Protein AF-A0A9W5TY08-F1 (afdb_monomer_lite)

Organism: NCBI:txid1827502

Foldseek 3Di:
DDPVVVVVVVVVVPPPPDDDDDDDDDPDDDDPPPPPLVVLLVLLVVLLVVLVVVLVVPDPDDDDPQFAFLPLLLVQLVCLLVQVCVLLVVCVVSSLDDPVLSVVCSVCSNVLSVVSVVLRRVPPCSLVVLLVCQLVVCCVPPVDDNSSSNSSSSSSSSSSSVSSVVVD

Structure (mmCIF, N/CA/C/O backbone):
data_AF-A0A9W5TY08-F1
#
_entry.id   AF-A0A9W5TY08-F1
#
loop_
_atom_site.group_PDB
_atom_site.id
_atom_site.type_symbol
_atom_site.label_atom_id
_atom_site.label_alt_id
_atom_site.label_comp_id
_atom_site.label_asym_id
_atom_site.label_entity_id
_atom_site.label_seq_id
_atom_site.pdbx_PDB_ins_code
_atom_site.Cartn_x
_atom_site.Cartn_y
_atom_site.Cartn_z
_atom_site.occupancy
_atom_site.B_iso_or_equiv
_atom_site.auth_seq_id
_atom_site.auth_comp_id
_atom_site.auth_asym_id
_atom_site.auth_atom_id
_atom_site.pdbx_PDB_model_num
ATOM 1 N N . MET A 1 1 ? 14.846 -27.048 -16.207 1.00 46.25 1 MET A N 1
ATOM 2 C CA . MET A 1 1 ? 15.366 -26.270 -15.062 1.00 46.25 1 MET A CA 1
ATOM 3 C C . MET A 1 1 ? 14.308 -25.274 -14.577 1.00 46.25 1 MET A C 1
ATOM 5 O O . MET A 1 1 ? 14.022 -24.318 -15.268 1.00 46.25 1 MET A O 1
ATOM 9 N N . ASN A 1 2 ? 13.603 -25.427 -13.464 1.00 43.66 2 ASN A N 1
ATOM 10 C CA . ASN A 1 2 ? 13.200 -26.618 -12.731 1.00 43.66 2 ASN A CA 1
ATOM 11 C C . ASN A 1 2 ? 11.960 -26.212 -11.913 1.00 43.66 2 ASN A C 1
ATOM 13 O O . ASN A 1 2 ? 12.042 -25.313 -11.079 1.00 43.66 2 ASN A O 1
ATOM 17 N N . LYS A 1 3 ? 10.818 -26.890 -12.116 1.00 48.59 3 LYS A N 1
ATOM 18 C CA . LYS A 1 3 ? 9.589 -26.745 -11.295 1.00 48.59 3 LYS A CA 1
ATOM 19 C C . LYS A 1 3 ? 9.849 -26.965 -9.792 1.00 48.59 3 LYS A C 1
ATOM 21 O O . LYS A 1 3 ? 9.040 -26.578 -8.957 1.00 48.59 3 LYS A O 1
ATOM 26 N N . ILE A 1 4 ? 11.003 -27.544 -9.475 1.00 52.41 4 ILE A N 1
ATOM 27 C CA . ILE A 1 4 ? 11.543 -27.788 -8.143 1.00 52.41 4 ILE A CA 1
ATOM 28 C C . ILE A 1 4 ? 11.886 -26.470 -7.419 1.00 52.41 4 ILE A C 1
ATOM 30 O O . ILE A 1 4 ? 11.569 -26.342 -6.242 1.00 52.41 4 ILE A O 1
ATOM 34 N N . LEU A 1 5 ? 12.392 -25.438 -8.110 1.00 47.28 5 LEU A N 1
ATOM 35 C CA . LEU A 1 5 ? 12.759 -24.162 -7.468 1.00 47.28 5 LEU A CA 1
ATOM 36 C C . LEU A 1 5 ? 11.533 -23.403 -6.920 1.00 47.28 5 LEU A C 1
ATOM 38 O O . LEU A 1 5 ? 11.601 -22.769 -5.871 1.00 47.28 5 LEU A O 1
ATOM 42 N N . LYS A 1 6 ? 10.373 -23.537 -7.583 1.00 45.62 6 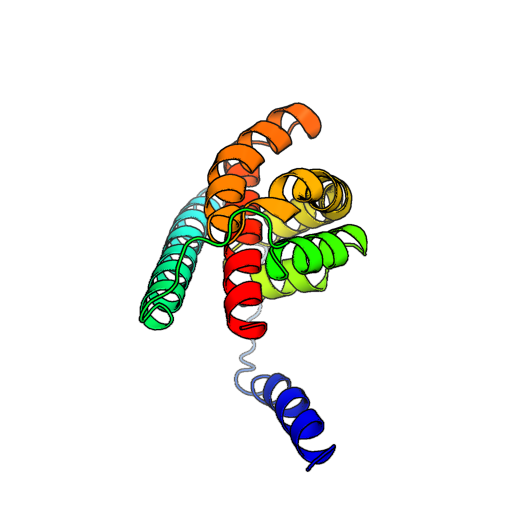LYS A N 1
ATOM 43 C CA . LYS A 1 6 ? 9.109 -22.926 -7.131 1.00 45.62 6 LYS A CA 1
ATOM 44 C C . LYS A 1 6 ? 8.568 -23.548 -5.837 1.00 45.62 6 LYS A C 1
ATOM 46 O O . LYS A 1 6 ? 7.852 -22.868 -5.110 1.00 45.62 6 LYS A O 1
ATOM 51 N N . LYS A 1 7 ? 8.906 -24.808 -5.530 1.00 44.50 7 LYS A N 1
ATOM 52 C CA . LYS A 1 7 ? 8.470 -25.474 -4.289 1.00 44.50 7 LYS A CA 1
ATOM 53 C C . LYS A 1 7 ? 9.294 -25.040 -3.071 1.00 44.50 7 LYS A C 1
ATOM 55 O O . LYS A 1 7 ? 8.741 -24.949 -1.978 1.00 44.50 7 LYS A O 1
ATOM 60 N N . TYR A 1 8 ? 10.569 -24.691 -3.252 1.00 43.12 8 TYR A N 1
ATOM 61 C CA . TYR A 1 8 ? 11.428 -24.269 -2.138 1.00 43.12 8 TYR A CA 1
ATOM 62 C C . TYR A 1 8 ? 11.128 -22.850 -1.639 1.00 43.12 8 TYR A C 1
ATOM 64 O O . TYR A 1 8 ? 11.100 -22.633 -0.431 1.00 43.12 8 TYR A O 1
ATOM 72 N N . VAL A 1 9 ? 10.776 -21.915 -2.529 1.00 45.81 9 VAL A N 1
ATOM 73 C CA . VAL A 1 9 ? 10.358 -20.557 -2.120 1.00 45.81 9 VAL A CA 1
ATOM 74 C C . VAL A 1 9 ? 9.036 -20.583 -1.339 1.00 45.81 9 VAL A C 1
ATOM 76 O O . VAL A 1 9 ? 8.843 -19.795 -0.419 1.00 45.81 9 VAL A O 1
ATOM 79 N N . LEU A 1 10 ? 8.142 -21.528 -1.652 1.00 38.53 10 LEU A N 1
ATOM 80 C CA . LEU A 1 10 ? 6.862 -21.664 -0.954 1.00 38.53 10 LEU A CA 1
ATOM 81 C C . LEU A 1 10 ? 7.000 -22.339 0.423 1.00 38.53 10 LEU A C 1
ATOM 83 O O . LEU A 1 10 ? 6.190 -22.087 1.306 1.00 38.53 10 LEU A O 1
ATOM 87 N N . THR A 1 11 ? 8.041 -23.152 0.626 1.00 42.81 11 THR A N 1
ATOM 88 C CA . THR A 1 11 ? 8.269 -23.872 1.893 1.00 42.81 11 THR A CA 1
ATOM 89 C C . THR A 1 11 ? 9.014 -23.011 2.923 1.00 42.81 11 THR A C 1
ATOM 91 O O . THR A 1 11 ? 8.819 -23.183 4.124 1.00 42.81 11 THR A O 1
ATOM 94 N N . PHE A 1 12 ? 9.794 -22.016 2.486 1.00 41.69 12 PHE A N 1
ATOM 95 C CA . PHE A 1 12 ? 10.497 -21.110 3.405 1.00 41.69 12 PHE A CA 1
ATOM 96 C C . PHE A 1 12 ? 9.576 -20.126 4.152 1.00 41.69 12 PHE A C 1
ATOM 98 O O . PHE A 1 12 ? 9.980 -19.587 5.176 1.00 41.69 12 PHE A O 1
ATOM 105 N N . MET A 1 13 ? 8.324 -19.936 3.712 1.00 41.38 13 MET A N 1
ATOM 106 C CA . MET A 1 13 ? 7.340 -19.148 4.474 1.00 41.38 13 MET A CA 1
ATOM 107 C C . MET A 1 13 ? 6.695 -19.917 5.639 1.00 41.38 13 MET A C 1
ATOM 109 O O . MET A 1 13 ? 6.083 -19.294 6.501 1.00 41.38 13 MET A O 1
ATOM 113 N N . SER A 1 14 ? 6.819 -21.247 5.700 1.00 37.97 14 SER A N 1
ATOM 114 C CA . SER A 1 14 ? 6.122 -22.060 6.711 1.00 37.97 14 SER A CA 1
ATOM 115 C C . SER A 1 14 ? 6.992 -22.489 7.898 1.00 37.97 14 SER A C 1
ATOM 117 O O . SER A 1 14 ? 6.454 -22.993 8.878 1.00 37.97 14 SER A O 1
ATOM 119 N N . ALA A 1 15 ? 8.312 -22.283 7.858 1.00 36.41 15 ALA A N 1
ATOM 120 C CA . ALA A 1 15 ? 9.227 -22.808 8.880 1.00 36.41 15 ALA A CA 1
ATOM 121 C C . ALA A 1 15 ? 9.516 -21.857 10.062 1.00 36.41 15 ALA A C 1
ATOM 123 O O . ALA A 1 15 ? 10.135 -22.277 11.033 1.00 36.41 15 ALA A O 1
ATOM 124 N N . MET A 1 16 ? 9.033 -20.609 10.048 1.00 44.19 16 MET A N 1
ATOM 125 C CA . MET A 1 16 ? 9.143 -19.677 11.190 1.00 44.19 16 MET A CA 1
ATOM 126 C C . MET A 1 16 ? 7.852 -19.605 12.028 1.00 44.19 16 MET A C 1
ATOM 128 O O . MET A 1 16 ? 7.477 -18.548 12.524 1.00 44.19 16 MET A O 1
ATOM 132 N N . LEU A 1 17 ? 7.142 -20.730 12.171 1.00 46.59 17 LEU A N 1
ATOM 133 C CA . LEU A 1 17 ? 5.863 -20.802 12.896 1.00 46.59 17 LEU A CA 1
ATOM 134 C C . LEU A 1 17 ? 5.891 -21.611 14.202 1.00 46.59 17 LEU A C 1
ATOM 136 O O . LEU A 1 17 ? 4.859 -21.716 14.854 1.00 46.59 17 LEU A O 1
ATOM 140 N N . PHE A 1 18 ? 7.036 -22.136 14.646 1.00 45.19 18 PHE A N 1
ATOM 141 C CA . PHE A 1 18 ? 7.083 -22.963 15.860 1.00 45.19 18 PHE A CA 1
ATOM 142 C C . PHE A 1 18 ? 8.322 -22.713 16.726 1.00 45.19 18 PHE A C 1
ATOM 144 O O . PHE A 1 18 ? 9.181 -23.574 16.847 1.00 45.19 18 PHE A O 1
ATOM 151 N N . SER A 1 19 ? 8.392 -21.564 17.399 1.00 44.53 19 SER A N 1
ATOM 152 C CA . SER A 1 19 ? 9.033 -21.513 18.721 1.00 44.53 19 SER A CA 1
ATOM 153 C C . SER A 1 19 ? 8.611 -20.260 19.479 1.00 44.53 19 SER A C 1
ATOM 155 O O . SER A 1 19 ? 9.227 -19.210 19.322 1.00 44.53 19 SER A O 1
ATOM 157 N N . SER A 1 20 ? 7.542 -20.366 20.270 1.00 41.31 20 SER A N 1
ATOM 158 C CA . SER A 1 20 ? 7.410 -19.783 21.622 1.00 41.31 20 SER A CA 1
ATOM 159 C C . SER A 1 20 ? 5.937 -19.719 22.033 1.00 41.31 20 SER A C 1
ATOM 161 O O . SER A 1 20 ? 5.297 -18.673 22.045 1.00 41.31 20 SER A O 1
ATOM 163 N N . GLY A 1 21 ? 5.394 -20.877 22.409 1.00 44.41 21 GLY A N 1
ATOM 164 C CA . GLY A 1 21 ? 4.304 -20.896 23.372 1.00 44.41 21 GLY A CA 1
ATOM 165 C C . GLY A 1 21 ? 4.881 -20.612 24.756 1.00 44.41 21 GLY A C 1
ATOM 166 O O . GLY A 1 21 ? 5.658 -21.413 25.267 1.00 44.41 21 GLY A O 1
ATOM 167 N N . LEU A 1 22 ? 4.491 -19.492 25.358 1.00 39.78 22 LEU A N 1
ATOM 168 C CA . LEU A 1 22 ? 4.503 -19.309 26.805 1.00 39.78 22 LEU A CA 1
ATOM 169 C C . LEU A 1 22 ? 3.146 -18.729 27.202 1.00 39.78 22 LEU A C 1
ATOM 171 O O . LEU A 1 22 ? 2.748 -17.647 26.779 1.00 39.78 22 LEU A O 1
ATOM 175 N N . LEU A 1 23 ? 2.421 -19.537 27.968 1.00 48.56 23 LEU A N 1
ATOM 176 C CA . LEU A 1 23 ? 1.156 -19.231 28.616 1.00 48.56 23 LEU A CA 1
ATOM 177 C C . LEU A 1 23 ? 1.312 -18.003 29.518 1.00 48.56 23 LEU A C 1
ATOM 179 O O . LEU A 1 23 ? 2.053 -18.069 30.495 1.00 48.56 23 LEU A O 1
ATOM 183 N N . MET A 1 24 ? 0.560 -16.932 29.261 1.00 35.34 24 MET A N 1
ATOM 184 C CA . MET A 1 24 ? 0.206 -15.966 30.302 1.00 35.34 24 MET A CA 1
ATOM 185 C C . MET A 1 24 ? -1.242 -15.511 30.135 1.00 35.34 24 MET A C 1
ATOM 187 O O . MET A 1 24 ? -1.654 -14.990 29.101 1.00 35.34 24 MET A O 1
ATOM 191 N N . VAL A 1 25 ? -2.010 -15.744 31.196 1.00 49.59 25 VAL A N 1
ATOM 192 C CA . VAL A 1 25 ? -3.320 -15.155 31.461 1.00 49.59 25 VAL A CA 1
ATOM 193 C C . VAL A 1 25 ? -3.158 -13.634 31.487 1.00 49.59 25 VAL A C 1
ATOM 195 O O . VAL A 1 25 ? -2.332 -13.127 32.241 1.00 49.59 25 VAL A O 1
ATOM 198 N N . VAL A 1 26 ? -3.940 -12.900 30.692 1.00 42.88 26 VAL A N 1
ATOM 199 C CA . VAL A 1 26 ? -3.969 -11.431 30.749 1.00 42.88 26 VAL A CA 1
ATOM 200 C C . VAL A 1 26 ? -5.289 -10.994 31.396 1.00 42.88 26 VAL A C 1
ATOM 202 O O . VAL A 1 26 ? -6.355 -11.364 30.896 1.00 42.88 26 VAL A O 1
ATOM 205 N N . PRO A 1 27 ? -5.258 -10.235 32.508 1.00 38.69 27 PRO A N 1
ATOM 206 C CA . PRO A 1 27 ? -6.456 -9.648 33.091 1.00 38.69 27 PRO A CA 1
ATOM 207 C C . PRO A 1 27 ? -7.009 -8.562 32.158 1.00 38.69 27 PRO A C 1
ATOM 209 O O . PRO A 1 27 ? -6.274 -7.975 31.366 1.00 38.69 27 PRO A O 1
ATOM 212 N N . LYS A 1 28 ? -8.312 -8.272 32.266 1.00 46.19 28 LYS A N 1
ATOM 213 C CA . LYS A 1 28 ? -8.955 -7.107 31.634 1.00 46.19 28 LYS A CA 1
ATOM 214 C C . LYS A 1 28 ? -8.081 -5.862 31.841 1.00 46.19 28 LYS A C 1
ATOM 216 O O . LYS A 1 28 ? -7.985 -5.366 32.958 1.00 46.19 28 LYS A O 1
ATOM 221 N N . ALA A 1 29 ? -7.459 -5.374 30.772 1.00 41.47 29 ALA A N 1
ATOM 222 C CA . ALA A 1 29 ? -6.617 -4.188 30.795 1.00 41.47 29 ALA A CA 1
ATOM 223 C C . ALA A 1 29 ? -7.276 -3.080 29.973 1.00 41.47 29 ALA A C 1
ATOM 225 O O . ALA A 1 29 ? -7.690 -3.278 28.830 1.00 41.47 29 ALA A O 1
ATOM 226 N N . HIS A 1 30 ? -7.399 -1.928 30.622 1.00 36.94 30 HIS A N 1
ATOM 227 C CA . HIS A 1 30 ? -7.912 -0.678 30.092 1.00 36.94 30 HIS A CA 1
ATOM 228 C C . HIS A 1 30 ? -7.237 -0.274 28.774 1.00 36.94 30 HIS A C 1
ATOM 230 O O . HIS A 1 30 ? -6.029 -0.430 28.598 1.00 36.94 30 HIS A O 1
ATOM 236 N N . ALA A 1 31 ? -8.036 0.300 27.872 1.00 40.34 31 ALA A N 1
ATOM 237 C CA . ALA A 1 31 ? -7.573 0.988 26.678 1.00 40.34 31 ALA A CA 1
ATOM 238 C C . ALA A 1 31 ? -6.625 2.138 27.065 1.00 40.34 31 ALA A C 1
ATOM 240 O O . ALA A 1 31 ? -7.057 3.176 27.560 1.00 40.34 31 ALA A O 1
ATOM 241 N N . SER A 1 32 ? -5.326 1.940 26.847 1.00 39.22 32 SER A N 1
ATOM 242 C CA . SER A 1 32 ? -4.339 3.016 26.761 1.00 39.22 32 SER A CA 1
ATOM 243 C C . SER A 1 32 ? -4.045 3.225 25.276 1.00 39.22 32 SER A C 1
ATOM 245 O O . SER A 1 32 ? -3.223 2.528 24.684 1.00 39.22 32 SER A O 1
ATOM 247 N N . GLU A 1 33 ? -4.789 4.131 24.643 1.00 43.34 33 GLU A N 1
ATOM 248 C CA . GLU A 1 33 ? -4.697 4.403 23.200 1.00 43.34 33 GLU A CA 1
ATOM 249 C C . GLU A 1 33 ? -3.513 5.308 22.806 1.00 43.34 33 GLU A C 1
ATOM 251 O O . GLU A 1 33 ? -3.332 5.601 21.628 1.00 43.34 33 GLU A O 1
ATOM 256 N N . THR A 1 34 ? -2.659 5.730 23.742 1.00 42.72 34 THR A N 1
ATOM 257 C CA . THR A 1 34 ? -1.767 6.876 23.478 1.00 42.72 34 THR A CA 1
ATOM 258 C C . THR A 1 34 ? -0.327 6.518 23.081 1.00 42.72 34 THR A C 1
ATOM 260 O O . THR A 1 34 ? 0.355 7.366 22.530 1.00 42.72 34 THR A O 1
ATOM 263 N N . ASN A 1 35 ? 0.153 5.277 23.251 1.00 46.59 35 ASN A N 1
ATOM 264 C CA . ASN A 1 35 ? 1.576 4.952 22.988 1.00 46.59 35 ASN A CA 1
ATOM 265 C C . ASN A 1 35 ? 1.836 4.016 21.792 1.00 46.59 35 ASN A C 1
ATOM 267 O O . ASN A 1 35 ? 2.954 3.952 21.279 1.00 46.59 35 ASN A O 1
ATOM 271 N N . ALA A 1 36 ? 0.829 3.274 21.325 1.00 45.41 36 ALA A N 1
ATOM 272 C CA . ALA A 1 36 ? 1.015 2.312 20.234 1.00 45.41 36 ALA A CA 1
ATOM 273 C C . ALA A 1 36 ? 1.147 2.995 18.859 1.00 45.41 36 ALA A C 1
ATOM 275 O O . ALA A 1 36 ? 1.911 2.539 18.008 1.00 45.41 36 ALA A O 1
ATOM 276 N N . SER A 1 37 ? 0.429 4.101 18.656 1.00 49.62 37 SER A N 1
ATOM 277 C CA . SER A 1 37 ? 0.369 4.822 17.379 1.00 49.62 37 SER A CA 1
ATOM 278 C C . SER A 1 37 ? 1.695 5.500 17.019 1.00 49.62 37 SER A C 1
ATOM 280 O O . SER A 1 37 ? 2.129 5.440 15.866 1.00 49.62 37 SER A O 1
ATOM 282 N N . ASP A 1 38 ? 2.385 6.078 18.002 1.00 55.97 38 ASP A N 1
ATOM 283 C CA . ASP A 1 38 ? 3.638 6.810 17.778 1.00 55.97 38 ASP A CA 1
ATOM 284 C C . ASP A 1 38 ? 4.798 5.864 17.463 1.00 55.97 38 ASP A C 1
ATOM 286 O O . ASP A 1 38 ? 5.537 6.057 16.495 1.00 55.97 38 ASP A O 1
ATOM 290 N N . HIS A 1 39 ? 4.907 4.768 18.212 1.00 57.16 39 HIS A N 1
ATOM 291 C CA . HIS A 1 39 ? 5.940 3.761 17.988 1.00 57.16 39 HIS A CA 1
ATOM 292 C C . HIS A 1 39 ? 5.780 3.049 16.634 1.00 57.16 39 HIS A C 1
ATOM 294 O O . HIS A 1 39 ? 6.769 2.720 15.976 1.00 57.16 39 HIS A O 1
ATOM 300 N N . ILE A 1 40 ? 4.545 2.843 16.170 1.00 58.78 40 ILE A N 1
ATOM 301 C CA . ILE A 1 40 ? 4.292 2.246 14.852 1.00 58.78 40 ILE A CA 1
ATOM 302 C C . ILE A 1 40 ? 4.574 3.246 13.734 1.00 58.78 40 ILE A C 1
ATOM 304 O O . ILE A 1 40 ? 5.176 2.873 12.727 1.00 58.78 40 ILE A O 1
ATOM 308 N N . THR A 1 41 ? 4.261 4.526 13.938 1.00 64.00 41 THR A N 1
ATOM 309 C CA . THR A 1 41 ? 4.667 5.591 13.013 1.00 64.00 41 THR A CA 1
ATOM 310 C C . THR A 1 41 ? 6.191 5.613 12.861 1.00 64.00 41 THR A C 1
ATOM 312 O O . THR A 1 41 ? 6.694 5.579 11.739 1.00 64.00 41 THR A O 1
ATOM 315 N N . GLN A 1 42 ? 6.943 5.533 13.960 1.00 69.56 42 GLN A N 1
ATOM 316 C CA . GLN A 1 42 ? 8.406 5.475 13.921 1.00 69.56 42 GLN A CA 1
ATOM 317 C C . GLN A 1 42 ? 8.935 4.204 13.228 1.00 69.56 42 GLN A C 1
ATOM 319 O O . GLN A 1 42 ? 9.814 4.284 12.370 1.00 69.56 42 GLN A O 1
ATOM 324 N N . ARG A 1 43 ? 8.371 3.024 13.520 1.00 62.94 43 ARG A N 1
ATOM 325 C CA . ARG A 1 43 ? 8.764 1.759 12.864 1.00 62.94 43 ARG A CA 1
ATOM 326 C C . ARG A 1 43 ? 8.479 1.744 11.369 1.00 62.94 43 ARG A C 1
ATOM 328 O O . ARG A 1 43 ? 9.313 1.278 10.597 1.00 62.94 43 ARG A O 1
ATOM 335 N N . SER A 1 44 ? 7.336 2.283 10.962 1.00 60.22 44 SER A N 1
ATOM 336 C CA . SER A 1 44 ? 6.958 2.387 9.555 1.00 60.22 44 SER A CA 1
ATOM 337 C C . SER A 1 44 ? 7.951 3.255 8.772 1.00 60.22 44 SER A C 1
ATOM 339 O O . SER A 1 44 ? 8.338 2.901 7.658 1.00 60.22 44 SER A O 1
ATOM 341 N N . GLN A 1 45 ? 8.444 4.338 9.384 1.00 67.25 45 GLN A N 1
ATOM 342 C CA . GLN A 1 45 ? 9.486 5.189 8.811 1.00 67.25 45 GLN A CA 1
ATOM 343 C C . GLN A 1 45 ? 10.828 4.455 8.707 1.00 67.25 45 GLN A C 1
ATOM 345 O O . GLN A 1 45 ? 11.469 4.523 7.660 1.00 67.25 45 GLN A O 1
ATOM 350 N N . ILE A 1 46 ? 11.222 3.696 9.735 1.00 67.31 46 ILE A N 1
ATOM 351 C CA . ILE A 1 46 ? 12.465 2.903 9.724 1.00 67.31 46 ILE A CA 1
ATOM 352 C C . ILE A 1 46 ? 12.422 1.830 8.631 1.00 67.31 46 ILE A C 1
ATOM 354 O O . ILE A 1 46 ? 13.359 1.708 7.845 1.00 67.31 46 ILE A O 1
ATOM 358 N N . ALA A 1 47 ? 11.334 1.068 8.538 1.00 63.97 47 ALA A N 1
ATOM 359 C CA . ALA A 1 47 ? 11.195 0.019 7.532 1.00 63.97 47 ALA A CA 1
ATOM 360 C C . ALA A 1 47 ? 11.116 0.589 6.105 1.00 63.97 47 ALA A C 1
ATOM 362 O O . ALA A 1 47 ? 11.653 0.009 5.160 1.00 63.97 47 ALA A O 1
ATOM 363 N N . TYR A 1 48 ? 10.505 1.764 5.944 1.00 61.97 48 TYR A N 1
ATOM 364 C CA . TYR A 1 48 ? 10.559 2.510 4.690 1.00 61.97 48 TYR A CA 1
ATOM 365 C C . TYR A 1 48 ? 11.990 2.927 4.333 1.00 61.97 48 TYR A C 1
ATOM 367 O O . TYR A 1 48 ? 12.414 2.770 3.189 1.00 61.97 48 TYR A O 1
ATOM 375 N N . GLN A 1 49 ? 12.756 3.411 5.307 1.00 65.31 49 GLN A N 1
ATOM 376 C CA . GLN A 1 49 ? 14.144 3.801 5.102 1.00 65.31 49 GLN A CA 1
ATOM 377 C C . GLN A 1 49 ? 15.037 2.598 4.765 1.00 65.31 49 GLN A C 1
ATOM 379 O O . GLN A 1 49 ? 15.882 2.692 3.882 1.00 65.31 49 GLN A O 1
ATOM 384 N N . GLN A 1 50 ? 14.787 1.428 5.353 1.00 65.12 50 GLN A N 1
ATOM 385 C CA . GLN A 1 50 ? 15.436 0.178 4.941 1.00 65.12 50 GLN A CA 1
ATOM 386 C C . GLN A 1 50 ? 15.099 -0.204 3.490 1.00 65.12 50 GLN A C 1
ATOM 388 O O . GLN A 1 50 ? 15.990 -0.602 2.742 1.00 65.12 50 GLN A O 1
ATOM 393 N N . ALA A 1 51 ? 13.846 -0.027 3.057 1.00 57.47 51 ALA A N 1
ATOM 394 C CA . ALA A 1 51 ? 13.455 -0.256 1.664 1.00 57.47 51 ALA A CA 1
ATOM 395 C C . ALA A 1 51 ? 14.089 0.757 0.689 1.00 57.47 51 ALA A C 1
ATOM 397 O O . ALA A 1 51 ? 14.380 0.403 -0.450 1.00 57.47 51 ALA A O 1
ATOM 398 N N . LEU A 1 52 ? 14.330 2.000 1.125 1.00 60.88 52 LEU A N 1
ATOM 399 C CA . LEU A 1 52 ? 15.121 2.986 0.376 1.00 60.88 52 LEU A CA 1
ATOM 400 C C . LEU A 1 52 ? 16.572 2.520 0.197 1.00 60.88 52 LEU A C 1
ATOM 402 O O . LEU A 1 52 ? 17.088 2.562 -0.915 1.00 60.88 52 LEU A O 1
ATOM 406 N N . TYR A 1 53 ? 17.218 2.048 1.266 1.00 60.12 53 TYR A N 1
ATOM 407 C CA . TYR A 1 53 ? 18.592 1.545 1.186 1.00 60.12 53 TYR A CA 1
ATOM 408 C C . TYR A 1 53 ? 18.706 0.308 0.283 1.00 60.12 53 TYR A C 1
ATOM 410 O O . TYR A 1 53 ? 19.618 0.239 -0.535 1.00 60.12 53 TYR A O 1
ATOM 418 N N . ALA A 1 54 ? 17.764 -0.637 0.367 1.00 59.41 54 ALA A N 1
ATOM 419 C CA . ALA A 1 54 ? 17.744 -1.824 -0.494 1.00 59.41 54 ALA A CA 1
ATOM 420 C C . ALA A 1 54 ? 17.585 -1.487 -1.992 1.00 59.41 54 ALA A C 1
ATOM 422 O O . ALA A 1 54 ? 18.200 -2.129 -2.840 1.00 59.41 54 ALA A O 1
ATOM 423 N N . ASP A 1 55 ? 16.808 -0.452 -2.316 1.00 57.00 55 ASP A N 1
ATOM 424 C CA . ASP A 1 55 ? 16.649 0.071 -3.678 1.00 57.00 55 ASP A CA 1
ATOM 425 C C . ASP A 1 55 ? 17.960 0.697 -4.206 1.00 57.00 55 ASP A C 1
ATOM 427 O O . ASP A 1 55 ? 18.354 0.465 -5.349 1.00 57.00 55 ASP A O 1
ATOM 431 N N . GLN A 1 56 ? 18.722 1.404 -3.364 1.00 55.72 56 GLN A N 1
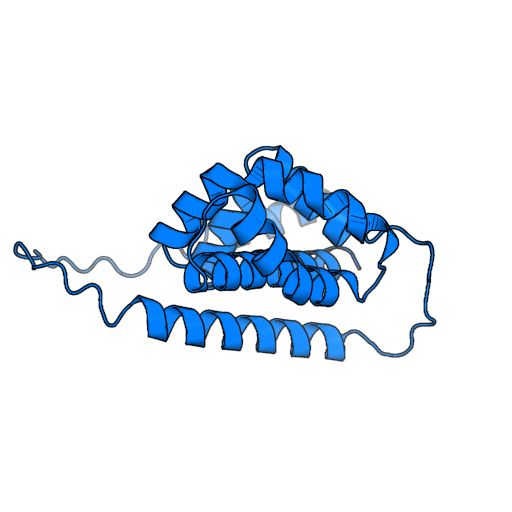ATOM 432 C CA . GLN A 1 56 ? 19.997 2.011 -3.777 1.00 55.72 56 GLN A CA 1
ATOM 433 C C . GLN A 1 56 ? 21.108 0.993 -4.064 1.00 55.72 56 GLN A C 1
ATOM 435 O O . GLN A 1 56 ? 21.879 1.197 -4.998 1.00 55.72 56 GLN A O 1
ATOM 440 N N . VAL A 1 57 ? 21.161 -0.128 -3.336 1.00 54.28 57 VAL A N 1
ATOM 441 C CA . VAL A 1 57 ? 22.169 -1.189 -3.554 1.00 54.28 57 VAL A CA 1
ATOM 442 C C . VAL A 1 57 ? 21.962 -1.927 -4.890 1.00 54.28 57 VAL A C 1
ATOM 444 O O . VAL A 1 57 ? 22.885 -2.549 -5.402 1.00 54.28 57 VAL A O 1
ATOM 447 N N . SER A 1 58 ? 20.776 -1.822 -5.499 1.00 50.22 58 SER A N 1
ATOM 448 C CA . SER A 1 58 ? 20.466 -2.433 -6.802 1.00 50.22 58 SER A CA 1
ATOM 449 C C . SER A 1 58 ? 20.662 -1.499 -8.008 1.00 50.22 58 SER A C 1
ATOM 451 O O . SER A 1 58 ? 20.475 -1.923 -9.148 1.00 50.22 58 SER A O 1
ATOM 453 N N . ASN A 1 59 ? 21.063 -0.239 -7.789 1.00 45.62 59 ASN A N 1
ATOM 454 C CA . ASN A 1 59 ? 21.237 0.765 -8.843 1.00 45.62 59 ASN A CA 1
ATOM 455 C C . ASN A 1 59 ? 22.718 0.993 -9.206 1.00 45.62 59 ASN A C 1
ATOM 457 O O . ASN A 1 59 ? 23.226 2.109 -9.104 1.00 45.62 59 ASN A O 1
ATOM 461 N N . GLU A 1 60 ? 23.400 -0.027 -9.728 1.00 40.91 60 GLU A N 1
ATOM 462 C CA . GLU A 1 60 ? 24.521 0.233 -10.641 1.00 40.91 60 GLU A CA 1
ATOM 463 C C . GLU A 1 60 ? 23.956 0.502 -12.047 1.00 40.91 60 GLU A C 1
ATOM 465 O O . GLU A 1 60 ? 23.583 -0.404 -12.784 1.00 40.91 60 GLU A O 1
ATOM 470 N N . GLY A 1 61 ? 23.835 1.796 -12.372 1.00 49.72 61 GLY A N 1
ATOM 471 C CA . GLY A 1 61 ? 23.675 2.344 -13.725 1.00 49.72 61 GLY A CA 1
ATOM 472 C C . GLY A 1 61 ? 22.346 2.070 -14.432 1.00 49.72 61 GLY A C 1
ATOM 473 O O . GL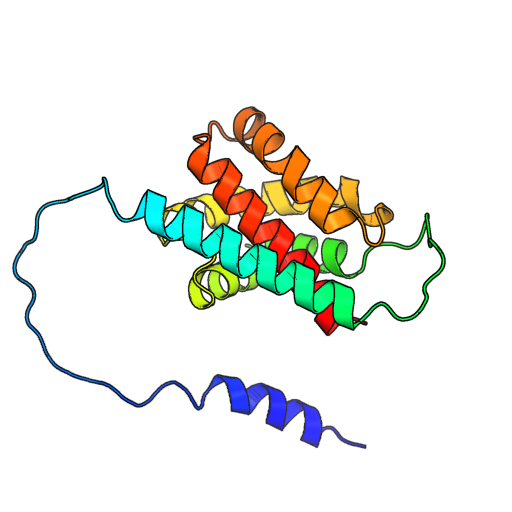Y A 1 61 ? 22.226 1.095 -15.163 1.00 49.72 61 GLY A O 1
ATOM 474 N N . GLN A 1 62 ? 21.362 2.977 -14.343 1.00 47.31 62 GLN A N 1
ATOM 475 C CA . GLN A 1 62 ? 20.182 2.888 -15.215 1.00 47.31 62 GLN A CA 1
ATOM 476 C C . GLN A 1 62 ? 19.622 4.246 -15.652 1.00 47.31 62 GLN A C 1
ATOM 478 O O . GLN A 1 62 ? 19.179 5.065 -14.850 1.00 47.31 62 GLN A O 1
ATOM 483 N N . VAL A 1 63 ? 19.611 4.396 -16.977 1.00 45.09 63 VAL A N 1
ATOM 484 C CA . VAL A 1 63 ? 19.006 5.452 -17.793 1.00 45.09 63 VAL A CA 1
ATOM 485 C C . VAL A 1 63 ? 17.511 5.581 -17.481 1.00 45.09 63 VAL A C 1
ATOM 487 O O . VAL A 1 63 ? 16.801 4.581 -17.373 1.00 45.09 63 VAL A O 1
ATOM 490 N N . GLY A 1 64 ? 17.025 6.816 -17.331 1.00 44.84 64 GLY A N 1
ATOM 491 C CA . GLY A 1 64 ? 15.623 7.112 -17.042 1.00 44.84 64 GLY A CA 1
ATOM 492 C C . GLY A 1 64 ? 14.694 6.640 -18.160 1.00 44.84 64 GLY A C 1
ATOM 493 O O . GLY A 1 64 ? 14.638 7.241 -19.227 1.00 44.84 64 GLY A O 1
ATOM 494 N N . ILE A 1 65 ? 13.935 5.575 -17.907 1.00 46.03 65 ILE A N 1
ATOM 495 C CA . ILE A 1 65 ? 12.907 5.059 -18.821 1.00 46.03 65 ILE A CA 1
ATOM 496 C C . ILE A 1 65 ? 11.565 5.729 -18.495 1.00 46.03 65 ILE A C 1
ATOM 498 O O . ILE A 1 65 ? 10.654 5.118 -17.935 1.00 46.03 65 ILE A O 1
ATOM 502 N N . GLN A 1 66 ? 11.441 7.022 -18.811 1.00 44.50 66 GLN A N 1
ATOM 503 C CA . GLN A 1 66 ? 10.124 7.660 -18.880 1.00 44.50 66 GLN A CA 1
ATOM 504 C C . GLN A 1 66 ? 9.309 6.960 -19.982 1.00 44.50 66 GLN A C 1
ATOM 506 O O . GLN A 1 66 ? 9.741 6.896 -21.129 1.00 44.50 66 GLN A O 1
ATOM 511 N N . GLY A 1 67 ? 8.152 6.392 -19.626 1.00 44.25 67 GLY A N 1
ATOM 512 C CA . GLY A 1 67 ? 7.236 5.728 -20.567 1.00 44.25 67 GLY A CA 1
ATOM 513 C C . GLY A 1 67 ? 7.084 4.211 -20.403 1.00 44.25 67 GLY A C 1
ATOM 514 O O . GLY A 1 67 ? 6.160 3.635 -20.977 1.00 44.25 67 GLY A O 1
ATOM 515 N N . VAL A 1 68 ? 7.911 3.547 -19.587 1.00 57.62 68 VAL A N 1
ATOM 516 C CA . VAL A 1 68 ? 7.703 2.130 -19.238 1.00 57.62 68 VAL A CA 1
ATOM 517 C C . VAL A 1 68 ? 6.814 2.036 -18.004 1.00 57.62 68 VAL A C 1
ATOM 519 O O . VAL A 1 68 ? 7.084 2.666 -16.981 1.00 57.62 68 VAL A O 1
ATOM 522 N N . LYS A 1 69 ? 5.756 1.220 -18.083 1.00 66.00 69 LYS A N 1
ATOM 523 C CA . LYS A 1 69 ? 4.881 0.996 -16.932 1.00 66.00 69 LYS A CA 1
ATOM 524 C C . LYS A 1 69 ? 5.666 0.404 -15.755 1.00 66.00 69 LYS A C 1
ATOM 526 O O . LYS A 1 69 ? 6.276 -0.656 -15.905 1.00 66.00 69 LYS A O 1
ATOM 531 N N . SER A 1 70 ? 5.585 1.022 -14.577 1.00 80.38 70 SER A N 1
ATOM 532 C CA . SER A 1 70 ? 6.076 0.458 -13.319 1.00 80.38 70 SER A CA 1
ATOM 533 C C . SER A 1 70 ? 5.317 -0.837 -13.025 1.00 80.38 70 SER A C 1
ATOM 535 O O . SER A 1 70 ? 4.145 -0.840 -12.627 1.00 80.38 70 SER A O 1
ATOM 537 N N . LYS A 1 71 ? 5.990 -1.973 -13.250 1.00 83.81 71 LYS A N 1
ATOM 538 C CA . LYS A 1 71 ? 5.433 -3.308 -12.991 1.00 83.81 71 LYS A CA 1
ATOM 539 C C . LYS A 1 71 ? 5.030 -3.459 -11.524 1.00 83.81 71 LYS A C 1
ATOM 541 O O . LYS A 1 71 ? 4.023 -4.118 -11.253 1.00 83.81 71 LYS A O 1
ATOM 546 N N . ALA A 1 72 ? 5.769 -2.843 -10.599 1.00 87.19 72 ALA A N 1
ATOM 547 C CA . ALA A 1 72 ? 5.425 -2.836 -9.186 1.00 87.19 72 ALA A CA 1
ATOM 548 C C . ALA A 1 72 ? 4.105 -2.126 -8.910 1.00 87.19 72 ALA A C 1
ATOM 550 O O . ALA A 1 72 ? 3.213 -2.738 -8.320 1.00 87.19 72 ALA A O 1
ATOM 551 N N . VAL A 1 73 ? 3.929 -0.887 -9.382 1.00 90.88 73 VAL A N 1
ATOM 552 C CA . VAL A 1 73 ? 2.672 -0.149 -9.178 1.00 90.88 73 VAL A CA 1
ATOM 553 C C . VAL A 1 73 ? 1.493 -0.894 -9.780 1.00 90.88 73 VAL A C 1
ATOM 555 O O . VAL A 1 73 ? 0.462 -1.034 -9.120 1.00 90.88 73 VAL A O 1
ATOM 558 N N . VAL A 1 74 ? 1.647 -1.438 -10.991 1.00 90.88 74 VAL A N 1
ATOM 559 C CA . VAL A 1 74 ? 0.586 -2.222 -11.636 1.00 90.88 74 VAL A CA 1
ATOM 560 C C . VAL A 1 74 ? 0.189 -3.416 -10.763 1.00 90.88 74 VAL A C 1
ATOM 562 O O . VAL A 1 74 ? -1.002 -3.638 -10.531 1.00 90.88 74 VAL A O 1
ATOM 565 N N . LYS A 1 75 ? 1.160 -4.174 -10.240 1.00 90.06 75 LYS A N 1
ATOM 566 C CA . LYS A 1 75 ? 0.892 -5.366 -9.422 1.00 90.06 75 LYS A CA 1
ATOM 567 C C . LYS A 1 75 ? 0.333 -5.033 -8.045 1.00 90.06 75 LYS A C 1
ATOM 569 O O . LYS A 1 75 ? -0.648 -5.654 -7.636 1.00 90.06 75 LYS A O 1
ATOM 574 N N . VAL A 1 76 ? 0.889 -4.042 -7.352 1.00 92.62 76 VAL A N 1
ATOM 575 C CA . VAL A 1 76 ? 0.344 -3.564 -6.072 1.00 92.62 76 VAL A CA 1
ATOM 576 C C . VAL A 1 76 ? -1.083 -3.055 -6.279 1.00 92.62 76 VAL A C 1
ATOM 578 O O . VAL A 1 76 ? -1.991 -3.454 -5.552 1.00 92.62 76 VAL A O 1
ATOM 581 N N . GLY A 1 77 ? -1.325 -2.275 -7.334 1.00 94.00 77 GLY A N 1
ATOM 582 C CA . GLY A 1 77 ? -2.657 -1.812 -7.712 1.00 94.00 77 GLY A CA 1
ATOM 583 C C . GLY A 1 77 ? -3.632 -2.952 -8.016 1.00 94.00 77 GLY A C 1
ATOM 584 O O . GLY A 1 77 ? -4.788 -2.891 -7.602 1.00 94.00 77 GLY A O 1
ATOM 585 N N . GLN A 1 78 ? -3.198 -4.016 -8.701 1.00 93.62 78 GLN A N 1
ATOM 586 C CA . GLN A 1 78 ? -4.014 -5.217 -8.937 1.00 93.62 78 GLN A CA 1
ATOM 587 C C . GLN A 1 78 ? -4.370 -5.940 -7.633 1.00 93.62 78 GLN A C 1
ATOM 589 O O . GLN A 1 78 ? -5.541 -6.254 -7.418 1.00 93.62 78 GLN A O 1
ATOM 594 N N . LEU A 1 79 ? -3.394 -6.163 -6.750 1.00 93.44 79 LEU A N 1
ATOM 595 C CA . LEU A 1 79 ? -3.618 -6.822 -5.460 1.00 93.44 79 LEU A CA 1
ATOM 596 C C . LEU A 1 79 ? -4.581 -6.023 -4.577 1.00 93.44 79 LEU A C 1
ATOM 598 O O . LEU A 1 79 ? -5.489 -6.598 -3.979 1.00 93.44 79 LEU A O 1
ATOM 602 N N . LEU A 1 80 ? -4.435 -4.699 -4.542 1.00 96.19 80 LEU A N 1
ATOM 603 C CA . LEU A 1 80 ? -5.333 -3.811 -3.806 1.00 96.19 80 LEU A CA 1
ATOM 604 C C . LEU A 1 80 ? -6.757 -3.816 -4.379 1.00 96.19 80 LEU A C 1
ATOM 606 O O . LEU A 1 80 ? -7.726 -3.869 -3.623 1.00 96.19 80 LEU A O 1
ATOM 610 N N . ARG A 1 81 ? -6.912 -3.859 -5.708 1.00 96.31 81 ARG A N 1
ATOM 611 C CA . ARG A 1 81 ? -8.229 -4.012 -6.355 1.00 96.31 81 ARG A CA 1
ATOM 612 C C . ARG A 1 81 ? -8.879 -5.370 -6.080 1.00 96.31 81 ARG A C 1
ATOM 614 O O . ARG A 1 81 ? -10.104 -5.442 -6.000 1.00 96.31 81 ARG A O 1
ATOM 621 N N . ALA A 1 82 ? -8.079 -6.415 -5.878 1.00 93.25 82 ALA A N 1
ATOM 622 C CA . ALA A 1 82 ? -8.546 -7.746 -5.492 1.00 93.25 82 ALA A CA 1
ATOM 623 C C . ALA A 1 82 ? -8.919 -7.871 -3.998 1.00 93.25 82 ALA A C 1
ATOM 625 O O . ALA A 1 82 ? -9.291 -8.954 -3.563 1.00 93.25 82 ALA A O 1
ATOM 626 N N . GLY A 1 83 ? -8.846 -6.786 -3.216 1.00 88.75 83 GLY A N 1
ATOM 627 C CA . GLY A 1 83 ? -9.190 -6.762 -1.786 1.00 88.75 83 GLY A CA 1
ATOM 628 C C . GLY A 1 83 ? -8.013 -6.426 -0.869 1.00 88.75 83 GLY A C 1
ATOM 629 O O . GLY A 1 83 ? -8.217 -6.101 0.296 1.00 88.75 83 GLY A O 1
ATOM 630 N N . GLY A 1 84 ? -6.785 -6.440 -1.394 1.00 89.88 84 GLY A N 1
ATOM 631 C CA . GLY A 1 84 ? -5.597 -5.950 -0.700 1.00 89.88 84 GLY A CA 1
ATOM 632 C C . GLY A 1 84 ? -5.016 -6.868 0.370 1.00 89.88 84 GLY A C 1
ATOM 633 O O . GLY A 1 84 ? -3.969 -6.516 0.901 1.00 89.88 84 GLY A O 1
ATOM 634 N N . ASP A 1 85 ? -5.614 -8.033 0.641 1.00 92.06 85 ASP A N 1
ATOM 635 C CA . ASP A 1 85 ? -5.212 -8.923 1.743 1.00 92.06 85 ASP A CA 1
ATOM 636 C C . ASP A 1 85 ? -3.705 -9.201 1.752 1.00 92.06 85 ASP A C 1
ATOM 638 O O . ASP A 1 85 ? -3.035 -8.904 2.728 1.00 92.06 85 ASP A O 1
ATOM 642 N N . LYS A 1 86 ? -3.122 -9.616 0.618 1.00 89.19 86 LYS A N 1
ATOM 643 C CA . LYS A 1 86 ? -1.676 -9.903 0.537 1.00 89.19 86 LYS A CA 1
ATOM 644 C C . LYS A 1 86 ? -0.786 -8.701 0.860 1.00 89.19 86 LYS A C 1
ATOM 646 O O . LYS A 1 86 ? 0.258 -8.867 1.478 1.00 89.19 86 LYS A O 1
ATOM 651 N N . VAL A 1 87 ? -1.168 -7.507 0.405 1.00 91.88 87 VAL A N 1
ATOM 652 C CA . VAL A 1 87 ? -0.385 -6.280 0.629 1.00 91.88 87 VAL A CA 1
ATOM 653 C C . VAL A 1 87 ? -0.500 -5.852 2.089 1.00 91.88 87 VAL A C 1
ATOM 655 O O . VAL A 1 87 ? 0.493 -5.485 2.709 1.00 91.88 87 VAL A O 1
ATOM 658 N N . ILE A 1 88 ? -1.710 -5.925 2.640 1.00 94.12 88 ILE A N 1
ATOM 659 C CA . ILE A 1 88 ? -2.024 -5.494 4.001 1.00 94.12 88 ILE A CA 1
ATOM 660 C C . ILE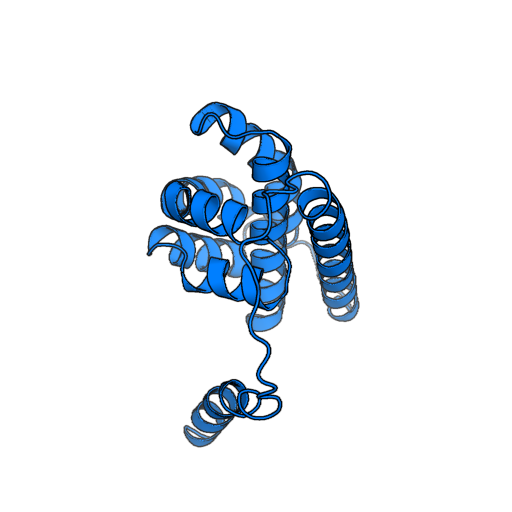 A 1 88 ? -1.433 -6.464 5.021 1.00 94.12 88 ILE A C 1
ATOM 662 O O . ILE A 1 88 ? -0.813 -6.020 5.982 1.00 94.12 88 ILE A O 1
ATOM 666 N N . ASP A 1 89 ? -1.570 -7.769 4.798 1.00 92.50 89 ASP A N 1
ATOM 667 C CA . ASP A 1 89 ? -1.006 -8.797 5.669 1.00 92.50 89 ASP A CA 1
ATOM 668 C C . ASP A 1 89 ? 0.516 -8.709 5.680 1.00 92.50 89 ASP A C 1
ATOM 670 O O . ASP A 1 89 ? 1.100 -8.666 6.756 1.00 92.50 89 ASP A O 1
ATOM 674 N N . ALA A 1 90 ? 1.159 -8.549 4.517 1.00 87.69 90 ALA A N 1
ATOM 675 C CA . ALA A 1 90 ? 2.597 -8.308 4.463 1.00 87.69 90 ALA A CA 1
ATOM 676 C C . ALA A 1 90 ? 2.984 -7.033 5.234 1.00 87.69 90 ALA A C 1
ATOM 678 O O . ALA A 1 90 ? 3.870 -7.075 6.085 1.00 87.69 90 ALA A O 1
ATOM 679 N N . ALA A 1 91 ? 2.286 -5.915 5.014 1.00 90.50 91 ALA A N 1
ATOM 680 C CA . ALA A 1 91 ? 2.555 -4.668 5.731 1.00 90.50 91 ALA A CA 1
ATOM 681 C C . ALA A 1 91 ? 2.390 -4.815 7.257 1.00 90.50 91 ALA A C 1
ATOM 683 O O . ALA A 1 91 ? 3.148 -4.214 8.016 1.00 90.50 91 ALA A O 1
ATOM 684 N N . ARG A 1 92 ? 1.450 -5.641 7.727 1.00 93.00 92 ARG A N 1
ATOM 685 C CA . ARG A 1 92 ? 1.317 -5.977 9.153 1.00 93.00 92 ARG A CA 1
ATOM 686 C C . ARG A 1 92 ? 2.451 -6.869 9.643 1.00 93.00 92 ARG A C 1
ATOM 688 O O . ARG A 1 92 ? 3.026 -6.584 10.687 1.00 93.00 92 ARG A O 1
ATOM 695 N N . THR A 1 93 ? 2.780 -7.929 8.907 1.00 88.12 93 THR A N 1
ATOM 696 C CA . THR A 1 93 ? 3.840 -8.885 9.265 1.00 88.12 93 THR A CA 1
ATOM 697 C C . THR A 1 93 ? 5.192 -8.191 9.406 1.00 88.12 93 THR A C 1
ATOM 699 O O . THR A 1 93 ? 5.926 -8.465 10.351 1.00 88.12 93 THR A O 1
ATOM 702 N N . PHE A 1 94 ? 5.496 -7.239 8.524 1.00 84.50 94 PHE A N 1
ATOM 703 C CA . PHE A 1 94 ? 6.716 -6.431 8.594 1.00 84.50 94 PHE A CA 1
ATOM 704 C C . PHE A 1 94 ? 6.604 -5.218 9.536 1.00 84.50 94 PHE A C 1
ATOM 706 O O . PHE A 1 94 ? 7.504 -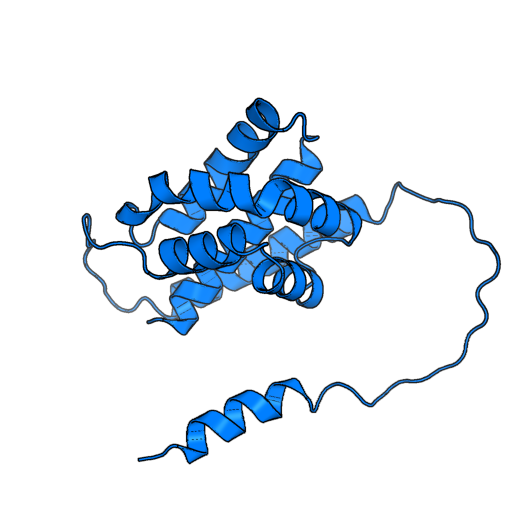4.384 9.564 1.00 84.50 94 PHE A O 1
ATOM 713 N N . ASN A 1 95 ? 5.535 -5.119 10.336 1.00 88.94 95 ASN A N 1
ATOM 714 C CA . ASN A 1 95 ? 5.286 -4.025 11.284 1.00 88.94 95 ASN A CA 1
ATOM 715 C C . ASN A 1 95 ? 5.324 -2.621 10.649 1.00 88.94 95 ASN A C 1
ATOM 717 O O . ASN A 1 95 ? 5.713 -1.648 11.295 1.00 88.94 95 ASN A O 1
ATOM 721 N N . ILE A 1 96 ? 4.904 -2.511 9.388 1.00 90.06 96 ILE A N 1
ATOM 722 C CA . ILE A 1 96 ? 4.762 -1.234 8.679 1.00 90.06 96 ILE A CA 1
ATOM 723 C C . ILE A 1 96 ? 3.501 -0.501 9.145 1.00 90.06 96 ILE A C 1
ATOM 725 O O . ILE A 1 96 ? 3.465 0.723 9.155 1.00 90.06 96 ILE A O 1
ATOM 729 N N . ILE A 1 97 ? 2.456 -1.246 9.514 1.00 91.50 97 ILE A N 1
ATOM 730 C CA . ILE A 1 97 ? 1.178 -0.708 9.992 1.00 91.50 97 ILE A CA 1
ATOM 731 C C . ILE A 1 97 ? 0.625 -1.527 11.153 1.00 91.50 97 ILE A C 1
ATOM 733 O O . ILE A 1 97 ? 0.863 -2.731 11.261 1.00 91.50 97 ILE A O 1
ATOM 737 N N . ASP A 1 98 ? -0.179 -0.872 11.987 1.00 91.00 98 ASP A N 1
ATOM 738 C CA . ASP A 1 98 ? -0.927 -1.502 13.071 1.00 91.00 98 ASP A CA 1
ATOM 739 C C . ASP A 1 98 ? -2.224 -2.182 12.581 1.00 91.00 98 ASP A C 1
ATOM 741 O O . ASP A 1 98 ? -2.634 -2.058 11.422 1.00 91.00 98 ASP A O 1
ATOM 745 N N . ALA A 1 99 ? -2.902 -2.905 13.478 1.00 90.75 99 ALA A N 1
ATOM 746 C CA . ALA A 1 99 ? -4.140 -3.620 13.161 1.00 90.75 99 ALA A CA 1
ATOM 747 C C . ALA A 1 99 ? -5.330 -2.696 12.816 1.00 90.75 99 ALA A C 1
ATOM 749 O O . ALA A 1 99 ? -6.152 -3.046 11.963 1.00 90.75 99 ALA A O 1
ATOM 750 N N . SER A 1 100 ? -5.426 -1.522 13.443 1.00 91.75 100 SER A N 1
ATOM 751 C CA . SER A 1 100 ? -6.466 -0.517 13.181 1.00 91.75 100 SER A CA 1
ATOM 752 C C . SER A 1 100 ? -6.275 0.133 11.806 1.00 91.75 100 SER A C 1
ATOM 754 O O . SER A 1 100 ? -7.196 0.173 10.978 1.00 91.75 100 SER A O 1
ATOM 756 N N . THR A 1 101 ? -5.045 0.546 11.505 1.00 93.81 101 THR A N 1
ATOM 757 C CA . THR A 1 101 ? -4.614 1.046 10.202 1.00 93.81 101 THR A CA 1
ATOM 758 C C . THR A 1 101 ? -4.841 -0.012 9.128 1.00 93.81 101 THR A C 1
ATOM 760 O O . THR A 1 101 ? -5.388 0.308 8.077 1.00 93.81 101 THR A O 1
ATOM 763 N N . ALA A 1 102 ? -4.532 -1.284 9.390 1.00 93.69 102 ALA A N 1
ATOM 764 C CA . ALA A 1 102 ? -4.780 -2.374 8.448 1.00 93.69 102 ALA A CA 1
ATOM 765 C C . ALA A 1 102 ? -6.267 -2.586 8.138 1.00 93.69 102 ALA A C 1
ATOM 767 O O . ALA A 1 102 ? -6.631 -2.765 6.974 1.00 93.69 102 ALA A O 1
ATOM 768 N N . LYS A 1 103 ? -7.148 -2.514 9.143 1.00 95.06 103 LYS A N 1
ATOM 769 C CA . LYS A 1 103 ? -8.604 -2.573 8.929 1.00 95.06 103 LYS A CA 1
ATOM 770 C C . LYS A 1 103 ? -9.073 -1.415 8.045 1.00 95.06 103 LYS A C 1
ATOM 772 O O . LYS A 1 103 ? -9.808 -1.620 7.079 1.00 95.06 103 LYS A O 1
ATOM 777 N N . THR A 1 104 ? -8.599 -0.208 8.340 1.00 94.69 104 THR A N 1
ATOM 778 C CA . THR A 1 104 ? -8.918 0.993 7.557 1.00 94.69 104 THR A CA 1
ATOM 779 C C . THR A 1 104 ? -8.378 0.900 6.129 1.00 94.69 104 THR A C 1
ATOM 781 O O . THR A 1 104 ? -9.074 1.253 5.173 1.00 94.69 104 THR A O 1
ATOM 784 N N . PHE A 1 105 ? -7.170 0.366 5.964 1.00 96.12 105 PHE A N 1
ATOM 785 C CA . PHE A 1 105 ? -6.556 0.115 4.668 1.00 96.12 105 PHE A CA 1
ATOM 786 C C . PHE A 1 105 ? -7.374 -0.902 3.869 1.00 96.12 105 PHE A C 1
ATOM 788 O O . PHE A 1 105 ? -7.724 -0.632 2.722 1.00 96.12 105 PHE A O 1
ATOM 795 N N . LYS A 1 106 ? -7.791 -2.014 4.481 1.00 96.31 106 LYS A N 1
ATOM 796 C CA . LYS A 1 106 ? -8.623 -3.037 3.829 1.00 96.31 106 LYS A CA 1
ATOM 797 C C . LYS A 1 106 ? -9.919 -2.458 3.277 1.00 96.31 106 LYS A C 1
ATOM 799 O O . LYS A 1 106 ? -10.233 -2.681 2.108 1.00 96.31 106 LYS A O 1
ATOM 804 N N . ASN A 1 107 ? -10.605 -1.636 4.068 1.00 95.50 107 ASN A N 1
ATOM 805 C CA . ASN A 1 107 ? -11.854 -0.986 3.664 1.00 95.50 107 ASN A CA 1
ATOM 806 C C . ASN A 1 107 ? -11.682 -0.024 2.477 1.00 95.50 107 ASN A C 1
ATOM 808 O O . ASN A 1 107 ? -12.618 0.180 1.707 1.00 95.50 107 ASN A O 1
ATOM 812 N N . ASN A 1 108 ? -10.487 0.544 2.300 1.00 96.31 108 ASN A N 1
ATOM 813 C CA . ASN A 1 108 ? -10.182 1.505 1.237 1.00 96.31 108 ASN A CA 1
ATOM 814 C C . ASN A 1 108 ? -9.297 0.926 0.118 1.00 96.31 108 ASN A C 1
ATOM 816 O O . ASN A 1 108 ? -8.986 1.628 -0.846 1.00 96.31 108 ASN A O 1
ATOM 820 N N . SER A 1 109 ? -8.930 -0.355 0.204 1.00 95.38 109 SER A N 1
ATOM 821 C CA . SER A 1 109 ? -7.969 -1.034 -0.676 1.00 95.38 109 SER A CA 1
ATOM 822 C C . SER A 1 109 ? -8.310 -0.872 -2.156 1.00 95.38 109 SER A C 1
ATOM 824 O O . SER A 1 109 ? -7.474 -0.431 -2.941 1.00 95.38 109 SER A O 1
ATOM 826 N N . LYS A 1 110 ? -9.566 -1.113 -2.541 1.00 96.69 110 LYS A N 1
ATOM 827 C CA . LYS A 1 110 ? -10.026 -0.969 -3.931 1.00 96.69 110 LYS A CA 1
ATOM 828 C C . LYS A 1 110 ? -9.898 0.463 -4.452 1.00 96.69 110 LYS A C 1
ATOM 830 O O . LYS A 1 110 ? -9.480 0.662 -5.590 1.00 96.69 110 LYS A O 1
ATOM 835 N N . LYS A 1 111 ? -10.235 1.460 -3.625 1.00 96.00 111 LYS A N 1
ATOM 836 C CA . LYS A 1 111 ? -10.148 2.883 -3.990 1.00 96.00 111 LYS A CA 1
ATOM 837 C C . LYS A 1 111 ? -8.689 3.296 -4.194 1.00 96.00 111 LYS A C 1
ATOM 839 O O . LYS A 1 111 ? -8.375 3.911 -5.209 1.00 96.00 111 LYS A O 1
ATOM 844 N N . ILE A 1 112 ? -7.799 2.865 -3.300 1.00 96.31 112 ILE A N 1
ATOM 845 C CA . ILE A 1 112 ? -6.349 3.075 -3.425 1.00 96.31 112 ILE A CA 1
ATOM 846 C C . ILE A 1 112 ? -5.817 2.384 -4.686 1.00 96.31 112 ILE A C 1
ATOM 848 O O . ILE A 1 112 ? -5.139 3.008 -5.494 1.00 96.31 112 ILE A O 1
ATOM 852 N N . GLY A 1 113 ? -6.177 1.118 -4.908 1.00 95.88 113 GLY A N 1
ATOM 853 C CA . GLY A 1 113 ? -5.741 0.355 -6.077 1.00 95.88 113 GLY A CA 1
ATOM 854 C C . GLY A 1 113 ? -6.219 0.937 -7.413 1.00 95.88 113 GLY A C 1
ATOM 855 O O . GLY A 1 113 ? -5.521 0.809 -8.415 1.00 95.88 113 GLY A O 1
ATOM 856 N N . ASN A 1 114 ? -7.381 1.598 -7.440 1.00 96.81 114 ASN A N 1
ATOM 857 C CA . ASN A 1 114 ? -7.852 2.343 -8.610 1.00 96.81 114 ASN A CA 1
ATOM 858 C C . ASN A 1 114 ? -7.073 3.647 -8.814 1.00 96.81 114 ASN A C 1
ATOM 860 O O . ASN A 1 114 ? -6.706 3.952 -9.945 1.00 96.81 114 ASN A O 1
ATOM 864 N N . TRP A 1 115 ? -6.798 4.387 -7.740 1.00 96.38 115 TRP A N 1
ATOM 865 C CA . TRP A 1 115 ? -6.021 5.627 -7.791 1.00 96.38 115 TRP A CA 1
ATOM 866 C C . TRP A 1 115 ? -4.569 5.400 -8.243 1.00 96.38 115 TRP A C 1
ATOM 868 O O . TRP A 1 115 ? -4.020 6.211 -8.986 1.00 96.38 115 TRP A O 1
ATOM 878 N N . LEU A 1 116 ? -3.974 4.252 -7.896 1.00 95.12 116 LEU A N 1
ATOM 879 C CA . LEU A 1 116 ? -2.619 3.883 -8.326 1.00 95.12 116 LEU A CA 1
ATOM 880 C C . LEU A 1 116 ? -2.431 3.810 -9.851 1.00 95.12 116 LEU A C 1
ATOM 882 O O . LEU A 1 116 ? -1.296 3.902 -10.313 1.00 95.12 116 LEU A O 1
ATOM 886 N N . LYS A 1 117 ? -3.509 3.718 -10.644 1.00 93.31 117 LYS A N 1
ATOM 887 C CA . LYS A 1 117 ? -3.432 3.775 -12.115 1.00 93.31 117 LYS A CA 1
ATOM 888 C C . LYS A 1 117 ? -2.729 5.038 -12.624 1.00 93.31 117 LYS A C 1
ATOM 890 O O . LYS A 1 117 ? -2.046 4.986 -13.642 1.00 93.31 117 LYS A O 1
ATOM 895 N N . ASN A 1 118 ? -2.843 6.142 -11.885 1.00 91.94 118 ASN A N 1
ATOM 896 C CA . ASN A 1 118 ? -2.232 7.426 -12.231 1.00 91.94 118 ASN A CA 1
ATOM 897 C C . ASN A 1 118 ? -0.694 7.390 -12.198 1.00 91.94 118 ASN A C 1
ATOM 899 O O . ASN A 1 118 ? -0.050 8.238 -12.804 1.00 91.94 118 ASN A O 1
ATOM 903 N N . PHE A 1 119 ? -0.106 6.397 -11.524 1.00 91.06 119 PHE A N 1
ATOM 904 C CA . PHE A 1 119 ? 1.343 6.254 -11.358 1.00 91.06 119 PHE A CA 1
ATOM 905 C C . PHE A 1 119 ? 1.913 5.081 -12.154 1.00 91.06 119 PHE A C 1
ATOM 907 O O . PHE A 1 119 ? 3.099 4.785 -12.030 1.00 91.06 119 PHE A O 1
ATOM 914 N N . GLU A 1 120 ? 1.107 4.412 -12.990 1.00 85.88 120 GLU A N 1
ATOM 915 C CA . GLU A 1 120 ? 1.601 3.297 -13.803 1.00 85.88 120 GLU A CA 1
ATOM 916 C C . GLU A 1 120 ? 2.773 3.731 -14.683 1.00 85.88 120 GLU A C 1
ATOM 918 O O . GLU A 1 120 ? 3.698 2.954 -14.833 1.00 85.88 120 GLU A O 1
ATOM 923 N N . ASN A 1 121 ? 2.803 4.965 -15.189 1.00 83.62 121 ASN A N 1
ATOM 924 C CA . ASN A 1 121 ? 3.877 5.454 -16.063 1.00 83.62 121 ASN A CA 1
ATOM 925 C C . ASN A 1 121 ? 4.984 6.232 -15.325 1.00 83.62 121 ASN A C 1
ATOM 927 O O . ASN A 1 121 ? 5.859 6.798 -15.974 1.00 83.62 121 ASN A O 1
ATOM 931 N N . ALA A 1 122 ? 4.959 6.278 -13.987 1.00 80.69 122 ALA A N 1
ATOM 932 C CA . ALA A 1 122 ? 5.902 7.071 -13.191 1.00 80.69 122 ALA A CA 1
ATOM 933 C C . ALA A 1 122 ? 7.297 6.424 -13.039 1.00 80.69 122 ALA A C 1
ATOM 935 O O . ALA A 1 122 ? 8.188 7.012 -12.432 1.00 80.69 122 ALA A O 1
ATOM 936 N N . GLY A 1 123 ? 7.505 5.219 -13.584 1.00 79.25 123 GLY A N 1
ATOM 937 C CA . GLY A 1 123 ? 8.798 4.534 -13.543 1.00 79.25 123 GLY A CA 1
ATOM 938 C C . GLY A 1 123 ? 9.283 4.272 -12.112 1.00 79.25 123 GLY A C 1
ATOM 939 O O . GLY A 1 123 ? 8.510 3.822 -11.267 1.00 79.25 123 GLY A O 1
ATOM 940 N N . LYS A 1 124 ? 10.565 4.548 -11.849 1.00 76.69 124 LYS A N 1
ATOM 941 C CA . LYS A 1 124 ? 11.222 4.304 -10.550 1.00 76.69 124 LYS A CA 1
ATOM 942 C C . LYS A 1 124 ? 10.754 5.243 -9.435 1.00 76.6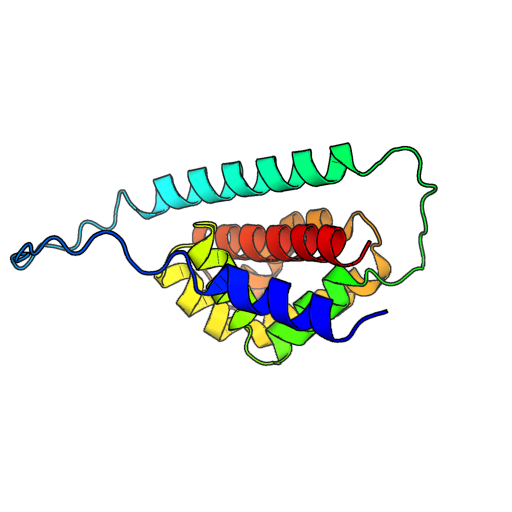9 124 LYS A C 1
ATOM 944 O O . LYS A 1 124 ? 10.765 4.873 -8.266 1.00 76.69 124 LYS A O 1
ATOM 949 N N . ASP A 1 125 ? 10.267 6.431 -9.786 1.00 83.50 125 ASP A N 1
ATOM 950 C CA . ASP A 1 125 ? 9.830 7.427 -8.801 1.00 83.50 125 ASP A CA 1
ATOM 951 C C . ASP A 1 125 ? 8.425 7.156 -8.258 1.00 83.50 125 ASP A C 1
ATOM 953 O O . ASP A 1 125 ? 7.951 7.846 -7.351 1.00 83.50 125 ASP A O 1
ATOM 957 N N . ALA A 1 126 ? 7.741 6.138 -8.785 1.00 88.12 126 ALA A N 1
ATOM 958 C CA . ALA A 1 126 ? 6.340 5.895 -8.498 1.00 88.12 126 ALA A CA 1
ATOM 959 C C . ALA A 1 126 ? 6.069 5.675 -7.002 1.00 88.12 126 ALA A C 1
ATOM 961 O O . ALA A 1 126 ? 5.112 6.230 -6.463 1.00 88.12 126 ALA A O 1
ATOM 962 N N . ALA A 1 127 ? 6.939 4.942 -6.297 1.00 88.06 127 ALA A N 1
ATOM 963 C CA . ALA A 1 127 ? 6.811 4.748 -4.854 1.00 88.06 127 ALA A CA 1
ATOM 964 C C . ALA A 1 127 ? 6.888 6.074 -4.075 1.00 88.06 127 ALA A C 1
ATOM 966 O O . ALA A 1 127 ? 6.110 6.289 -3.140 1.00 88.06 127 ALA A O 1
ATOM 967 N N . THR A 1 128 ? 7.798 6.969 -4.464 1.00 89.31 128 THR A N 1
ATOM 968 C CA . THR A 1 128 ? 7.983 8.286 -3.836 1.00 89.31 128 THR A CA 1
ATOM 969 C C . THR A 1 128 ? 6.811 9.215 -4.152 1.00 89.31 128 THR A C 1
ATOM 971 O O . THR A 1 128 ? 6.268 9.859 -3.254 1.00 89.31 128 THR A O 1
ATOM 974 N N . MET A 1 129 ? 6.343 9.236 -5.402 1.00 89.69 129 MET A N 1
ATOM 975 C CA . MET A 1 129 ? 5.171 10.025 -5.795 1.00 89.69 129 MET A CA 1
ATOM 976 C C . MET A 1 129 ? 3.909 9.575 -5.050 1.00 89.69 129 MET A C 1
ATOM 978 O O . MET A 1 129 ? 3.173 10.406 -4.514 1.00 89.69 129 MET A O 1
ATOM 982 N N . VAL A 1 130 ? 3.695 8.260 -4.941 1.00 93.75 130 VAL A N 1
ATOM 983 C CA . VAL A 1 130 ? 2.584 7.681 -4.176 1.00 93.75 130 VAL A CA 1
ATOM 984 C C . VAL A 1 130 ? 2.668 8.076 -2.704 1.00 93.75 130 VAL A C 1
ATOM 986 O O . VAL A 1 130 ? 1.659 8.482 -2.132 1.00 93.75 130 VAL A O 1
ATOM 989 N N . ARG A 1 131 ? 3.858 8.026 -2.094 1.00 92.81 131 ARG A N 1
ATOM 990 C CA . ARG A 1 131 ? 4.062 8.423 -0.692 1.00 92.81 131 ARG A CA 1
ATOM 991 C C . ARG A 1 131 ? 3.626 9.864 -0.422 1.00 92.81 131 ARG A C 1
ATOM 993 O O . ARG A 1 131 ? 3.021 10.124 0.616 1.00 92.81 131 ARG A O 1
ATOM 1000 N N . ASN A 1 132 ? 3.913 10.767 -1.357 1.00 92.31 132 ASN A N 1
ATOM 1001 C CA . ASN A 1 132 ? 3.654 12.196 -1.203 1.00 92.31 132 ASN A CA 1
ATOM 1002 C C . ASN A 1 132 ? 2.193 12.569 -1.493 1.00 92.31 132 ASN A C 1
ATOM 1004 O O . ASN A 1 132 ? 1.640 13.441 -0.828 1.00 92.31 132 ASN A O 1
ATOM 1008 N N . GLN A 1 133 ? 1.553 11.913 -2.465 1.00 95.19 133 GLN A N 1
ATOM 1009 C CA . GLN A 1 133 ? 0.216 12.306 -2.933 1.00 95.19 133 GLN A CA 1
ATOM 1010 C C . GLN A 1 133 ? -0.927 11.507 -2.285 1.00 95.19 133 GLN A C 1
ATOM 1012 O O . GLN A 1 133 ? -2.037 12.024 -2.131 1.00 95.19 133 GLN A O 1
ATOM 1017 N N . LEU A 1 134 ? -0.678 10.259 -1.874 1.00 95.25 134 LEU A N 1
ATOM 1018 C CA . LEU A 1 134 ? -1.718 9.379 -1.337 1.00 95.25 134 LEU A CA 1
ATOM 1019 C C . LEU A 1 134 ? -2.358 9.890 -0.029 1.00 95.25 134 LEU A C 1
ATOM 1021 O O . LEU A 1 134 ? -3.577 9.758 0.094 1.00 95.25 134 LEU A O 1
ATOM 1025 N N . PRO A 1 135 ? -1.630 10.505 0.930 1.00 94.69 135 PRO A N 1
ATOM 1026 C CA . PRO A 1 135 ? -2.254 11.032 2.145 1.00 94.69 135 PRO A CA 1
ATOM 1027 C C . PRO A 1 135 ? -3.322 12.090 1.860 1.00 94.69 135 PRO A C 1
ATOM 1029 O O . PRO A 1 135 ? -4.400 12.043 2.450 1.00 94.69 135 PRO A O 1
ATOM 1032 N N . GLY A 1 136 ? -3.038 13.019 0.937 1.00 93.50 136 GLY A N 1
ATOM 1033 C CA . GLY A 1 136 ? -3.994 14.043 0.505 1.00 93.50 136 GLY A CA 1
ATOM 1034 C C . GLY A 1 136 ? -5.224 13.404 -0.129 1.00 93.50 136 GLY A C 1
ATOM 1035 O O . GLY A 1 136 ? -6.337 13.585 0.359 1.00 93.50 136 GLY A O 1
ATOM 1036 N N . PHE A 1 137 ? -5.006 12.523 -1.111 1.00 95.75 137 PHE A N 1
ATOM 1037 C CA . PHE A 1 137 ? -6.091 11.782 -1.754 1.00 95.75 137 PHE A CA 1
ATOM 1038 C C . PHE A 1 137 ? -6.990 11.049 -0.746 1.00 95.75 137 PHE A C 1
ATOM 1040 O O . PHE A 1 137 ? -8.215 11.137 -0.834 1.00 95.75 137 PHE A O 1
ATOM 1047 N N . LEU A 1 138 ? -6.409 10.333 0.221 1.00 95.31 138 LEU A N 1
ATOM 1048 C CA . LEU A 1 138 ? -7.174 9.590 1.223 1.00 95.31 138 LEU A CA 1
ATOM 1049 C C . LEU A 1 138 ? -8.004 10.513 2.109 1.00 95.31 138 LEU A C 1
ATOM 1051 O O . LEU A 1 138 ? -9.175 10.220 2.358 1.00 95.31 138 LEU A O 1
ATOM 1055 N N . ARG A 1 139 ? -7.442 11.632 2.560 1.00 93.56 139 ARG A N 1
ATOM 1056 C CA . ARG A 1 139 ? -8.177 12.600 3.380 1.00 93.56 139 ARG A CA 1
ATOM 1057 C C . ARG A 1 139 ? -9.380 13.155 2.625 1.00 93.56 139 ARG A C 1
ATOM 1059 O O . ARG A 1 139 ? -10.493 13.105 3.149 1.00 93.56 139 ARG A O 1
ATOM 1066 N N . ASP A 1 140 ? -9.175 13.539 1.372 1.00 93.31 140 ASP A N 1
ATOM 1067 C CA . ASP A 1 140 ? -10.203 14.178 0.550 1.00 93.31 140 ASP A CA 1
ATOM 1068 C C . ASP A 1 140 ? -11.298 13.192 0.110 1.00 93.31 140 ASP A C 1
ATOM 1070 O O . ASP A 1 140 ? -12.458 13.564 -0.046 1.00 93.31 140 ASP A O 1
ATOM 1074 N N . ASN A 1 141 ? -10.961 11.905 -0.045 1.00 91.56 141 ASN A N 1
ATOM 1075 C CA . ASN A 1 141 ? -11.867 10.909 -0.628 1.00 91.56 141 ASN A CA 1
ATOM 1076 C C . ASN A 1 141 ? -12.419 9.882 0.371 1.00 91.56 141 ASN A C 1
ATOM 1078 O O . ASN A 1 141 ? -13.265 9.067 -0.016 1.00 91.56 141 ASN A O 1
ATOM 1082 N N . THR A 1 142 ? -11.927 9.838 1.613 1.00 86.44 142 THR A N 1
ATOM 1083 C CA . THR A 1 142 ? -12.291 8.784 2.587 1.00 86.44 142 THR A CA 1
ATOM 1084 C C . THR A 1 142 ? -12.542 9.285 4.013 1.00 86.44 142 THR A C 1
ATOM 1086 O O . THR A 1 142 ? -12.812 8.465 4.886 1.00 86.44 142 THR A O 1
ATOM 1089 N N . LYS A 1 143 ? -12.500 10.608 4.261 1.00 86.88 143 LYS A N 1
ATOM 1090 C CA . LYS A 1 143 ? -12.637 11.221 5.604 1.00 86.88 143 LYS A CA 1
ATOM 1091 C C . LYS A 1 143 ? -11.648 10.655 6.637 1.00 86.88 143 LYS A C 1
ATOM 1093 O O . LYS A 1 143 ? -11.929 10.609 7.831 1.00 86.88 143 LYS A O 1
ATOM 1098 N N . MET A 1 144 ? -10.500 10.180 6.167 1.00 90.38 144 MET A N 1
ATOM 1099 C CA . MET A 1 144 ? -9.506 9.517 7.000 1.00 90.38 144 MET A CA 1
ATOM 1100 C C . MET A 1 144 ? -8.688 10.530 7.806 1.00 90.38 144 MET A C 1
ATOM 1102 O O . MET A 1 144 ? -8.335 11.596 7.300 1.00 90.38 144 MET A O 1
ATOM 1106 N N . GLY A 1 145 ? -8.354 10.178 9.051 1.00 89.81 145 GLY A N 1
ATOM 1107 C CA . GLY A 1 145 ? -7.456 10.971 9.890 1.00 89.81 145 GLY A CA 1
ATOM 1108 C C . GLY A 1 145 ? -6.041 11.057 9.307 1.00 89.81 145 GLY A C 1
ATOM 1109 O O . GLY A 1 145 ? -5.582 10.135 8.630 1.00 89.81 145 GLY A O 1
ATOM 1110 N N . LYS A 1 146 ? -5.335 12.161 9.592 1.00 89.94 146 LYS A N 1
ATOM 1111 C CA . LYS A 1 146 ? -3.993 12.446 9.051 1.00 89.94 146 LYS A CA 1
ATOM 1112 C C . LYS A 1 146 ? -3.007 11.293 9.289 1.00 89.94 146 LYS A C 1
ATOM 1114 O O . LYS A 1 146 ? -2.438 10.794 8.325 1.00 89.94 146 LYS A O 1
ATOM 1119 N N . GLY A 1 147 ? -2.868 10.834 10.536 1.00 88.81 147 GLY A N 1
ATOM 1120 C CA . GLY A 1 147 ? -1.921 9.767 10.887 1.00 88.81 147 GLY A CA 1
ATOM 1121 C C . GLY A 1 147 ? -2.217 8.442 10.178 1.00 88.81 147 GLY A C 1
ATOM 1122 O O . GLY A 1 147 ? -1.320 7.815 9.625 1.00 88.81 147 GLY A O 1
ATOM 1123 N N . THR A 1 148 ? -3.490 8.045 10.088 1.00 92.50 148 THR A N 1
ATOM 1124 C CA . THR A 1 148 ? -3.879 6.821 9.371 1.00 92.50 148 THR A CA 1
ATOM 1125 C C . THR A 1 148 ? -3.607 6.929 7.869 1.00 92.50 148 THR A C 1
ATOM 1127 O O . THR A 1 148 ? -3.109 5.978 7.267 1.00 92.50 148 THR A O 1
ATOM 1130 N N . ALA A 1 149 ? -3.884 8.087 7.261 1.00 93.56 149 ALA A N 1
ATOM 1131 C CA . ALA A 1 149 ? -3.613 8.326 5.844 1.00 93.56 149 ALA A CA 1
ATOM 1132 C C . ALA A 1 149 ? -2.108 8.287 5.537 1.00 93.56 149 ALA A C 1
ATOM 1134 O O . ALA A 1 149 ? -1.686 7.694 4.541 1.00 93.56 149 ALA A O 1
ATOM 1135 N N . GLU A 1 150 ? -1.290 8.865 6.418 1.00 93.69 150 GLU A N 1
ATOM 1136 C CA . GLU A 1 150 ? 0.167 8.811 6.326 1.00 93.69 150 GLU A CA 1
ATOM 1137 C C . GLU A 1 150 ? 0.682 7.374 6.469 1.00 93.69 150 GLU A C 1
ATOM 1139 O O . GLU A 1 150 ? 1.408 6.916 5.585 1.00 93.69 150 GLU A O 1
ATOM 1144 N N . ASN A 1 151 ? 0.237 6.621 7.476 1.00 92.56 151 ASN A N 1
ATOM 1145 C CA . ASN A 1 151 ? 0.658 5.232 7.688 1.00 92.56 151 ASN A CA 1
ATOM 1146 C C . ASN A 1 151 ? 0.278 4.318 6.514 1.00 92.56 151 ASN A C 1
ATOM 1148 O O . ASN A 1 151 ? 1.091 3.511 6.059 1.00 92.56 151 ASN A O 1
ATOM 1152 N N . ILE A 1 152 ? -0.921 4.483 5.945 1.00 95.25 152 ILE A N 1
ATOM 1153 C CA . ILE A 1 152 ? -1.319 3.746 4.735 1.00 95.25 152 ILE A CA 1
ATOM 1154 C C . ILE A 1 152 ? -0.429 4.125 3.551 1.00 95.25 152 ILE A C 1
ATOM 1156 O O . ILE A 1 152 ? -0.017 3.248 2.792 1.00 95.25 152 ILE A O 1
ATOM 1160 N N . SER A 1 153 ? -0.086 5.403 3.388 1.00 94.38 153 SER A N 1
ATOM 1161 C CA . SER A 1 153 ? 0.802 5.810 2.296 1.00 94.38 153 SER A CA 1
ATOM 1162 C C . SER A 1 153 ? 2.218 5.243 2.425 1.00 94.38 153 SER A C 1
ATOM 1164 O O . SER A 1 153 ? 2.814 4.879 1.410 1.00 94.38 153 SER A O 1
ATOM 1166 N N . ILE A 1 154 ? 2.728 5.101 3.655 1.00 92.50 154 ILE A N 1
ATOM 1167 C CA . ILE A 1 154 ? 3.995 4.415 3.935 1.00 92.50 154 ILE A CA 1
ATOM 1168 C C . ILE A 1 154 ? 3.889 2.956 3.503 1.00 92.50 154 ILE A C 1
ATOM 1170 O O . ILE A 1 154 ? 4.732 2.488 2.743 1.00 92.50 154 ILE A O 1
ATOM 1174 N N . ALA A 1 155 ? 2.822 2.265 3.910 1.00 93.50 155 ALA A N 1
ATOM 1175 C CA . ALA A 1 155 ? 2.594 0.865 3.564 1.00 93.50 155 ALA A CA 1
ATOM 1176 C C . ALA A 1 155 ? 2.515 0.625 2.053 1.00 93.50 155 ALA A C 1
ATOM 1178 O O . ALA A 1 155 ? 3.130 -0.308 1.541 1.00 93.50 155 ALA A O 1
ATOM 1179 N N . VAL A 1 156 ? 1.783 1.472 1.323 1.00 95.38 156 VAL A N 1
ATOM 1180 C CA . VAL A 1 156 ? 1.651 1.347 -0.136 1.00 95.38 156 VAL A CA 1
ATOM 1181 C C . VAL A 1 156 ? 2.982 1.638 -0.830 1.00 95.38 156 VAL A C 1
ATOM 1183 O O . VAL A 1 156 ? 3.369 0.891 -1.725 1.00 95.38 156 VAL A O 1
ATOM 1186 N N . SER A 1 157 ? 3.700 2.684 -0.413 1.00 92.94 157 SER A N 1
ATOM 1187 C CA . SER A 1 157 ? 5.013 3.023 -0.975 1.00 92.94 157 SER A CA 1
ATOM 1188 C C . SER A 1 157 ? 6.044 1.919 -0.724 1.00 92.94 157 SER A C 1
ATOM 1190 O O . SER A 1 157 ? 6.727 1.485 -1.652 1.00 92.94 157 SER A O 1
ATOM 1192 N N . TRP A 1 158 ? 6.094 1.394 0.503 1.00 92.44 158 TRP A N 1
ATOM 1193 C CA . TRP A 1 158 ? 6.905 0.232 0.863 1.00 92.44 158 TRP A CA 1
ATOM 1194 C C . TRP A 1 158 ? 6.555 -0.989 0.001 1.00 92.44 158 TRP A C 1
ATOM 1196 O O . TRP A 1 158 ? 7.450 -1.618 -0.559 1.00 92.44 158 TRP A O 1
ATOM 1206 N N . ALA A 1 159 ? 5.267 -1.287 -0.188 1.00 91.31 159 ALA A N 1
ATOM 1207 C CA . ALA A 1 159 ? 4.834 -2.417 -1.007 1.00 91.31 159 ALA A CA 1
ATOM 1208 C C . ALA A 1 159 ? 5.250 -2.275 -2.481 1.00 91.31 159 ALA A C 1
ATOM 1210 O O . ALA A 1 159 ? 5.611 -3.271 -3.105 1.00 91.31 159 ALA A O 1
ATOM 1211 N N . ILE A 1 160 ? 5.223 -1.055 -3.035 1.00 90.56 160 ILE A N 1
ATOM 1212 C CA . ILE A 1 160 ? 5.715 -0.777 -4.394 1.00 90.56 160 ILE A CA 1
ATOM 1213 C C . ILE A 1 160 ? 7.223 -1.041 -4.468 1.00 90.56 160 ILE A C 1
ATOM 1215 O O . ILE A 1 160 ? 7.645 -1.807 -5.326 1.00 90.56 160 ILE A O 1
ATOM 1219 N N . ARG A 1 161 ? 8.019 -0.513 -3.530 1.00 86.12 161 ARG A N 1
ATOM 1220 C CA . ARG A 1 161 ? 9.479 -0.742 -3.489 1.00 86.12 161 ARG A CA 1
ATOM 1221 C C . ARG A 1 161 ? 9.832 -2.227 -3.389 1.00 86.12 161 ARG A C 1
ATOM 1223 O O . ARG A 1 161 ? 10.665 -2.721 -4.138 1.00 86.12 161 ARG A O 1
ATOM 1230 N N . MET A 1 162 ? 9.152 -2.964 -2.510 1.00 80.88 162 MET A N 1
ATOM 1231 C CA . MET A 1 162 ? 9.357 -4.409 -2.372 1.00 80.88 162 MET A CA 1
ATOM 1232 C C . MET A 1 162 ? 8.959 -5.177 -3.636 1.00 80.88 162 MET A C 1
ATOM 1234 O O . MET A 1 162 ? 9.610 -6.155 -3.999 1.00 80.88 162 MET A O 1
ATOM 1238 N N . ALA A 1 163 ? 7.895 -4.749 -4.316 1.00 83.44 163 ALA A N 1
ATOM 1239 C CA . ALA A 1 163 ? 7.504 -5.339 -5.587 1.00 83.44 163 ALA A CA 1
ATOM 1240 C C . ALA A 1 163 ? 8.527 -5.036 -6.693 1.00 83.44 163 ALA A C 1
ATOM 1242 O O . ALA A 1 163 ? 8.792 -5.927 -7.492 1.00 83.44 163 ALA A O 1
ATOM 1243 N N . ASP A 1 164 ? 9.122 -3.841 -6.733 1.00 74.12 164 ASP A N 1
ATOM 1244 C CA . ASP A 1 164 ? 10.177 -3.523 -7.703 1.00 74.12 164 ASP A CA 1
ATOM 1245 C C . ASP A 1 164 ? 11.392 -4.438 -7.498 1.00 74.12 164 ASP A C 1
ATOM 1247 O O . ASP A 1 164 ? 11.830 -5.070 -8.454 1.00 74.12 164 ASP A O 1
ATOM 1251 N N . ILE A 1 165 ? 11.836 -4.649 -6.252 1.00 68.88 165 ILE A N 1
ATOM 1252 C CA . ILE A 1 165 ? 12.938 -5.579 -5.927 1.00 68.88 165 ILE A CA 1
ATOM 1253 C C . ILE A 1 165 ? 12.640 -7.017 -6.387 1.00 68.88 165 ILE A C 1
ATOM 1255 O O . ILE A 1 165 ? 13.522 -7.707 -6.885 1.00 68.88 165 ILE A O 1
ATOM 1259 N N . LEU A 1 166 ? 11.400 -7.491 -6.229 1.00 63.66 166 LEU A N 1
ATOM 1260 C CA . LEU A 1 166 ? 11.012 -8.862 -6.593 1.00 63.66 166 LEU A CA 1
ATOM 1261 C C . LEU A 1 166 ? 10.760 -9.065 -8.098 1.00 63.66 166 LEU A C 1
ATOM 1263 O O . LEU A 1 166 ? 10.578 -10.209 -8.527 1.00 63.66 166 LEU A O 1
ATOM 1267 N N . PHE A 1 167 ? 10.652 -7.989 -8.883 1.00 60.47 167 PHE A N 1
ATOM 1268 C CA . PHE A 1 167 ? 10.318 -8.042 -10.313 1.00 60.47 167 PHE A CA 1
ATOM 1269 C C . PHE A 1 167 ? 11.353 -7.391 -11.244 1.00 60.47 167 PHE A C 1
ATOM 1271 O O . PHE A 1 167 ? 11.089 -7.350 -12.455 1.00 60.47 167 PHE A O 1
ATOM 1278 N N . LEU A 1 168 ? 12.474 -6.911 -10.695 1.00 50.88 168 LEU A N 1
ATOM 1279 C CA . LEU A 1 168 ? 13.748 -6.720 -11.398 1.00 50.88 168 LEU A CA 1
ATOM 1280 C C . LEU A 1 168 ? 14.315 -8.079 -11.837 1.00 50.88 168 LEU A C 1
ATOM 1282 O O . LEU A 1 168 ? 14.779 -8.145 -12.996 1.00 50.88 168 LEU A O 1
#

Secondary structure (DSSP, 8-state):
--HHHHHHHHHTTTSSS-S--------------SSHHHHHHHHHHHHHHHHHHHHHHT-SS----TTS--HHHHHHHHHHHTTSHHHHHHHHHTTSS-HHHHHHHHHHHHHHHHHGGGGTT-GGGHHHHHHHHHHHHHHHHH---HHHHHHHHHHHHHHHHHHHHHH-

Sequence (168 aa):
MNKILKKYVLTFMSAMLFSSGLLMVVPKAHASETNASDHITQRSQIAYQQALYADQVSNEGQVGIQGVKSKAVVKVGQLLRAGGDKVIDAARTFNIIDASTAKTFKNNSKKIGNWLKNFENAGKDAATMVRNQLPGFLRDNTKMGKGTAENISIAVSWAIRMADILFL

pLDDT: mean 73.3, std 21.49, range [35.34, 96.81]

Radius of gyration: 17.83 Å; chains: 1; bounding box: 37×42×54 Å